Protein AF-A0A3D0JH47-F1 (afdb_monomer_lite)

Foldseek 3Di:
DDDLVCLQVPVVVVLVVCVVVVNNVCNVVSVVSNVVVVVVVVVVVVVVVVVVVVVVVVVVVVVVVVVPD

Secondary structure (DSSP, 8-state):
---HHHHHH-HHHHHHHHHHTT-GGGHHHHHHHHHHHHHHHHHHHHHHHHHHHHHHHHHHHHHHHHHT-

pLDDT: mean 93.21, std 6.17, range [55.75, 97.5]

Sequence (69 aa):
MLDIKFVRENPDIVKQNIKNKFQDRKLPLVDEAIELDKKSREIKTEADNLRSKRNKVSKQIGELMKAGD

Structure (mmCIF, N/CA/C/O backbone):
data_AF-A0A3D0JH47-F1
#
_entry.id   AF-A0A3D0JH47-F1
#
loop_
_atom_site.group_PDB
_atom_site.id
_atom_site.type_symbol
_atom_site.label_atom_id
_atom_site.label_alt_id
_atom_site.label_comp_id
_atom_site.label_asym_id
_atom_site.label_entity_id
_atom_site.label_seq_id
_atom_site.pdbx_PDB_ins_code
_atom_site.Cartn_x
_atom_site.Cartn_y
_atom_site.Cartn_z
_atom_site.occupancy
_atom_site.B_iso_or_equiv
_atom_site.auth_seq_id
_atom_site.auth_comp_id
_atom_site.auth_asym_id
_atom_site.auth_atom_id
_atom_site.pdbx_PDB_model_num
ATOM 1 N N . MET A 1 1 ? 0.982 -6.739 15.166 1.00 75.12 1 MET A N 1
ATOM 2 C CA . MET A 1 1 ? 0.684 -5.863 14.011 1.00 75.12 1 MET A CA 1
ATOM 3 C C . MET A 1 1 ? -0.642 -6.338 13.432 1.00 75.12 1 MET A C 1
ATOM 5 O O . MET A 1 1 ? -0.808 -7.547 13.347 1.00 75.12 1 MET A O 1
ATOM 9 N N . LEU A 1 2 ? -1.606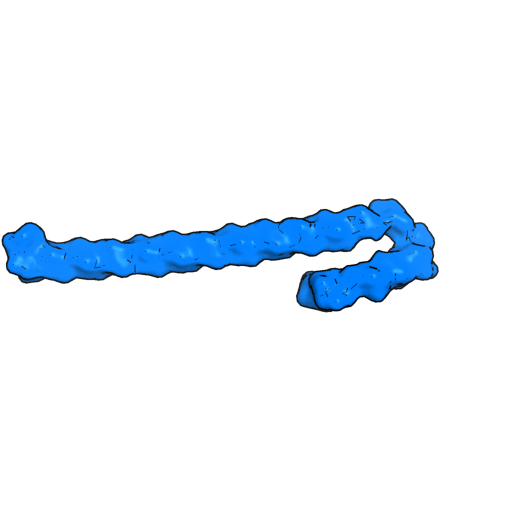 -5.450 13.171 1.00 86.38 2 LEU A N 1
ATOM 10 C CA . LEU A 1 2 ? -2.918 -5.840 12.632 1.00 86.38 2 LEU A CA 1
ATOM 11 C C . LEU A 1 2 ? -2.802 -6.063 11.119 1.00 86.38 2 LEU A C 1
ATOM 13 O O . LEU A 1 2 ? -2.074 -5.324 10.458 1.00 86.38 2 LEU A O 1
ATOM 17 N N . ASP A 1 3 ? -3.496 -7.064 10.585 1.00 93.69 3 ASP A N 1
ATOM 18 C CA . ASP A 1 3 ? -3.507 -7.325 9.145 1.00 93.69 3 ASP A CA 1
ATOM 19 C C . ASP A 1 3 ? -4.259 -6.209 8.402 1.00 93.69 3 ASP A C 1
ATOM 21 O O . ASP A 1 3 ? -5.429 -5.939 8.680 1.00 93.69 3 ASP A O 1
ATOM 25 N N . ILE A 1 4 ? -3.594 -5.573 7.433 1.00 92.69 4 ILE A N 1
ATOM 26 C CA . ILE A 1 4 ? -4.176 -4.512 6.604 1.00 92.69 4 ILE A CA 1
ATOM 27 C C . ILE A 1 4 ? -5.372 -5.010 5.785 1.00 92.69 4 ILE A C 1
ATOM 29 O O . ILE A 1 4 ? -6.293 -4.242 5.508 1.00 92.69 4 ILE A O 1
ATOM 33 N N . LYS A 1 5 ? -5.403 -6.301 5.430 1.00 93.50 5 LYS A N 1
ATOM 34 C CA . LYS A 1 5 ? -6.557 -6.907 4.762 1.00 93.50 5 LYS A CA 1
ATOM 35 C C . LYS A 1 5 ? -7.782 -6.881 5.674 1.00 93.50 5 LYS A C 1
ATOM 37 O O . LYS A 1 5 ? -8.848 -6.455 5.242 1.00 93.50 5 LYS A O 1
ATOM 42 N N . PHE A 1 6 ? -7.605 -7.228 6.949 1.00 94.62 6 PHE A N 1
ATOM 43 C CA . PHE A 1 6 ? -8.680 -7.183 7.937 1.00 94.62 6 PHE A CA 1
ATOM 44 C C . PHE A 1 6 ? -9.187 -5.755 8.173 1.00 94.62 6 PHE A C 1
ATOM 46 O O . PHE A 1 6 ? -10.394 -5.549 8.243 1.00 94.62 6 PHE A O 1
ATOM 53 N N . VAL A 1 7 ? -8.287 -4.765 8.241 1.00 93.56 7 VAL A N 1
ATOM 54 C CA . VAL A 1 7 ? -8.669 -3.345 8.380 1.00 93.56 7 VAL A CA 1
ATOM 55 C C . VAL A 1 7 ? -9.513 -2.869 7.199 1.00 93.56 7 VAL A C 1
ATOM 57 O O . VAL A 1 7 ? -10.470 -2.127 7.388 1.00 93.56 7 VAL A O 1
ATOM 60 N N . ARG A 1 8 ? -9.183 -3.323 5.988 1.00 92.44 8 ARG A N 1
ATOM 61 C CA . ARG A 1 8 ? -9.903 -2.971 4.762 1.00 92.44 8 ARG A CA 1
ATOM 62 C C . ARG A 1 8 ? -11.269 -3.645 4.659 1.00 92.44 8 ARG A C 1
ATOM 64 O O . ARG A 1 8 ? -12.217 -3.019 4.203 1.00 92.44 8 ARG A O 1
ATOM 71 N N . GLU A 1 9 ? -11.354 -4.917 5.034 1.00 95.12 9 GLU A N 1
ATOM 72 C CA . GLU A 1 9 ? -12.592 -5.702 4.951 1.00 95.12 9 GLU A CA 1
ATOM 73 C C . GLU A 1 9 ? -13.556 -5.382 6.097 1.00 95.12 9 GLU A C 1
ATOM 75 O O . GLU A 1 9 ? -14.766 -5.440 5.911 1.00 95.12 9 GLU A O 1
ATOM 80 N N . ASN A 1 10 ? -13.030 -5.019 7.272 1.00 95.12 10 ASN A N 1
ATOM 81 C CA . ASN A 1 10 ? -13.813 -4.808 8.489 1.00 95.12 10 ASN A CA 1
ATOM 82 C C . ASN A 1 10 ? -13.449 -3.492 9.213 1.00 95.12 10 ASN A C 1
ATOM 84 O O . ASN A 1 10 ? -13.136 -3.516 10.412 1.00 95.12 10 ASN A O 1
ATOM 88 N N . PRO A 1 11 ? -13.491 -2.328 8.536 1.00 93.50 11 PRO A N 1
ATOM 89 C CA . PRO A 1 11 ? -13.081 -1.052 9.124 1.00 93.50 11 PRO A CA 1
ATOM 90 C C . PRO A 1 11 ? -13.908 -0.682 10.360 1.00 93.50 11 PRO A C 1
ATOM 92 O O . PRO A 1 11 ? -13.360 -0.196 11.351 1.00 93.50 11 PRO A O 1
ATOM 95 N N . ASP A 1 12 ? -15.209 -0.977 10.348 1.00 94.50 12 ASP A N 1
ATOM 96 C CA . ASP A 1 12 ? -16.118 -0.650 11.449 1.00 94.50 12 ASP A CA 1
ATOM 97 C C . ASP A 1 12 ? -15.817 -1.459 12.712 1.00 94.50 12 ASP A C 1
ATOM 99 O O . ASP A 1 12 ? -15.828 -0.913 13.816 1.00 94.50 12 ASP A O 1
ATOM 103 N N . ILE A 1 13 ? -15.454 -2.738 12.562 1.00 95.06 13 ILE A N 1
ATOM 104 C CA . ILE A 1 13 ? -15.046 -3.596 13.685 1.00 95.06 13 ILE A CA 1
ATOM 105 C C . ILE A 1 13 ? -13.770 -3.044 14.325 1.00 95.06 13 ILE A C 1
ATOM 107 O O . ILE A 1 13 ? -13.657 -2.977 15.552 1.00 95.06 13 ILE A O 1
ATOM 111 N N . VAL A 1 14 ? -12.813 -2.604 13.503 1.00 93.94 14 VAL A N 1
ATOM 112 C CA . VAL A 1 14 ? -11.564 -2.005 13.985 1.00 93.94 14 VAL A CA 1
ATOM 113 C C . VAL A 1 14 ? -11.840 -0.685 14.708 1.00 93.94 14 VAL A C 1
ATOM 115 O O . VAL A 1 14 ? -11.355 -0.493 15.826 1.00 93.94 14 VAL A O 1
ATOM 118 N N . LYS A 1 15 ? -12.673 0.192 14.136 1.00 94.06 15 LYS A N 1
ATOM 119 C CA . LYS A 1 15 ? -13.086 1.456 14.767 1.00 94.06 15 LYS A CA 1
ATOM 120 C C . LYS A 1 15 ? -13.819 1.223 16.087 1.00 94.06 15 LYS A C 1
ATOM 122 O O . LYS A 1 15 ? -13.506 1.873 17.082 1.00 94.06 15 LYS A O 1
ATOM 127 N N . GLN A 1 16 ? -14.744 0.269 16.139 1.00 94.75 16 GLN A N 1
ATOM 128 C CA . GLN A 1 16 ? -15.471 -0.052 17.365 1.00 94.75 16 GLN A CA 1
ATOM 129 C C . GLN A 1 16 ? -14.539 -0.601 18.453 1.00 94.75 16 GLN A C 1
ATOM 131 O O . GLN A 1 16 ? -14.658 -0.225 19.616 1.00 94.75 16 GLN A O 1
ATOM 136 N N . ASN A 1 17 ? -13.559 -1.433 18.092 1.00 93.81 17 ASN A N 1
ATOM 137 C CA . ASN A 1 17 ? -12.562 -1.933 19.039 1.00 93.81 17 ASN A CA 1
ATOM 138 C C . ASN A 1 17 ? -11.681 -0.797 19.599 1.00 93.81 17 ASN A C 1
ATOM 140 O O . ASN A 1 17 ? -11.402 -0.755 20.796 1.00 93.81 17 ASN A O 1
ATOM 144 N N . ILE A 1 18 ? -11.304 0.170 18.756 1.00 93.75 18 ILE A N 1
ATOM 145 C CA . ILE A 1 18 ? -10.580 1.382 19.172 1.00 93.75 18 ILE A CA 1
ATOM 146 C C . ILE A 1 18 ? -11.398 2.199 20.183 1.00 93.75 18 ILE A C 1
ATOM 148 O O . ILE A 1 18 ? -10.845 2.600 21.212 1.00 93.75 18 ILE A O 1
ATOM 152 N N . LYS A 1 19 ? -12.705 2.383 19.940 1.00 94.62 19 LYS A N 1
ATOM 153 C CA . LYS A 1 19 ? -13.627 3.046 20.884 1.00 94.62 19 LYS A CA 1
ATOM 154 C C . LYS A 1 19 ? -13.730 2.289 22.206 1.00 94.62 19 LYS A C 1
ATOM 156 O O . LYS A 1 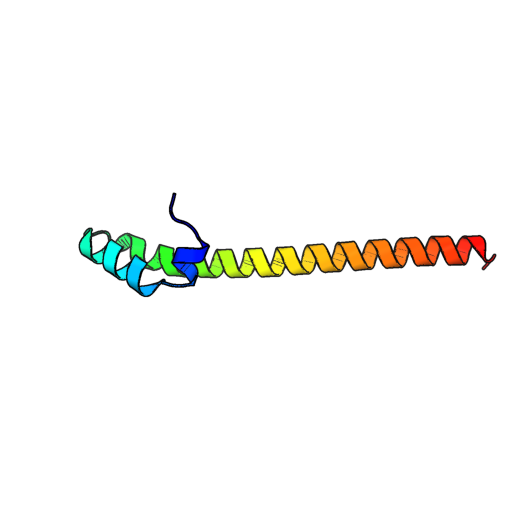19 ? -13.572 2.884 23.265 1.00 94.62 19 LYS A O 1
ATOM 161 N N . ASN A 1 20 ? -13.896 0.965 22.157 1.00 95.94 20 ASN A N 1
ATOM 162 C CA . ASN A 1 20 ? -13.958 0.114 23.355 1.00 95.94 20 ASN A CA 1
ATOM 163 C C . ASN A 1 20 ? -12.667 0.174 24.192 1.00 95.94 20 ASN A C 1
ATOM 165 O O . ASN A 1 20 ? -12.680 -0.124 25.383 1.00 95.94 20 ASN A O 1
ATOM 169 N N . LYS A 1 21 ? -11.542 0.542 23.570 1.00 93.94 21 LYS A N 1
ATOM 170 C CA . LYS A 1 21 ? -10.247 0.747 24.228 1.00 93.94 21 LYS A CA 1
ATOM 171 C C . LYS A 1 21 ? -9.992 2.204 24.630 1.00 93.94 21 LYS A C 1
ATOM 173 O O . LYS A 1 21 ? -8.885 2.495 25.080 1.00 93.94 21 LYS A O 1
ATOM 178 N N . PHE A 1 22 ? -10.967 3.101 24.466 1.00 94.31 22 PHE A N 1
ATOM 179 C CA . PHE A 1 22 ? -10.857 4.535 24.764 1.00 94.31 22 PHE A CA 1
ATOM 180 C C . PHE A 1 22 ? -9.713 5.219 23.995 1.00 94.31 22 PHE A C 1
ATOM 182 O O . PHE A 1 22 ? -9.006 6.086 24.509 1.00 94.31 22 PHE A O 1
ATOM 189 N N . GLN A 1 23 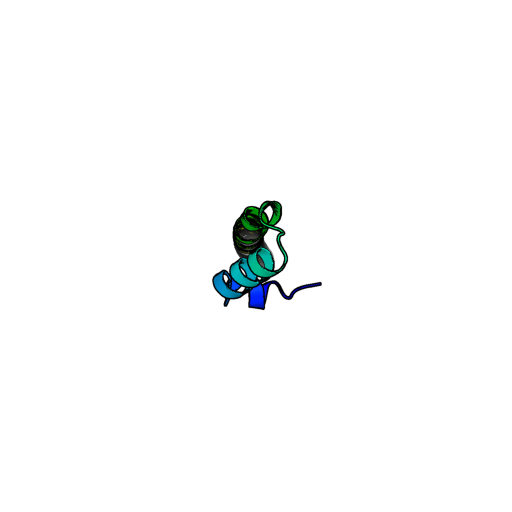? -9.475 4.787 22.752 1.00 93.88 23 GLN A N 1
ATOM 190 C CA . GLN A 1 23 ? -8.396 5.288 21.897 1.00 93.88 23 GLN A CA 1
ATOM 191 C C . GLN A 1 23 ? -8.925 6.139 20.739 1.00 93.88 23 GLN A C 1
ATOM 193 O O . GLN A 1 23 ? -8.386 6.062 19.638 1.00 93.88 23 GLN A O 1
ATOM 198 N N . ASP A 1 24 ? -9.935 6.979 20.972 1.00 91.44 24 ASP A N 1
ATOM 199 C CA . ASP A 1 24 ? -10.648 7.725 19.919 1.00 91.44 24 ASP A CA 1
ATOM 200 C C . ASP A 1 24 ? -9.733 8.557 19.011 1.00 91.44 24 ASP A C 1
ATOM 202 O O . ASP A 1 24 ? -9.960 8.649 17.807 1.00 91.44 24 ASP A O 1
ATOM 206 N N . ARG A 1 25 ? -8.612 9.054 19.551 1.00 93.75 25 ARG A N 1
ATOM 207 C CA . ARG A 1 25 ? -7.555 9.734 18.779 1.00 93.75 25 ARG A CA 1
ATOM 208 C C . ARG A 1 25 ? -6.993 8.913 17.610 1.00 93.75 25 ARG A C 1
ATOM 210 O O . ARG A 1 25 ? -6.369 9.474 16.720 1.00 93.75 25 ARG A O 1
ATOM 217 N N . LYS A 1 26 ? -7.155 7.587 17.633 1.00 91.81 26 LYS A N 1
ATOM 218 C CA . LYS A 1 26 ? -6.683 6.658 16.598 1.00 91.81 26 LYS A CA 1
ATOM 219 C C . LYS A 1 26 ? -7.750 6.305 15.567 1.00 91.81 26 LYS A C 1
ATOM 221 O O . LYS A 1 26 ? -7.417 5.642 14.593 1.00 91.81 26 LYS A O 1
ATOM 226 N N . LEU A 1 27 ? -9.005 6.720 15.749 1.00 91.62 27 LEU A N 1
ATOM 227 C CA . LEU A 1 27 ? -10.062 6.462 14.767 1.00 91.62 27 LEU A CA 1
ATOM 228 C C . LEU A 1 27 ? -9.715 6.996 13.369 1.00 91.62 27 LEU A C 1
ATOM 230 O O . LEU A 1 27 ? -9.884 6.230 12.421 1.00 91.62 27 LEU A O 1
ATOM 234 N N . PRO A 1 28 ? -9.148 8.214 13.220 1.00 95.00 28 PRO A N 1
ATOM 235 C CA . PRO A 1 28 ? -8.753 8.720 11.905 1.00 95.00 28 PRO A CA 1
ATOM 236 C C . PRO A 1 28 ? -7.651 7.885 11.241 1.00 95.00 28 PRO A C 1
ATOM 238 O O . PRO A 1 28 ? -7.600 7.797 10.019 1.00 95.00 28 PRO A O 1
ATOM 241 N N . LEU A 1 29 ? -6.802 7.215 12.034 1.00 93.44 29 LEU A N 1
ATOM 242 C CA . LEU A 1 29 ? -5.710 6.387 11.512 1.00 93.44 29 LEU A CA 1
ATOM 243 C C . LEU A 1 29 ? -6.224 5.159 10.756 1.00 93.44 29 LEU A C 1
ATOM 245 O O . LEU A 1 29 ? -5.511 4.632 9.909 1.00 93.44 29 LEU A O 1
ATOM 249 N N . VAL A 1 30 ? -7.436 4.681 11.061 1.00 93.50 30 VAL A N 1
ATOM 250 C CA . VAL A 1 30 ? -8.048 3.570 10.317 1.00 93.50 30 VAL A CA 1
ATOM 251 C C . VAL A 1 30 ? -8.330 4.000 8.883 1.00 93.50 30 VAL A C 1
ATOM 253 O O . VAL A 1 30 ? -7.965 3.292 7.949 1.00 93.50 30 VAL A O 1
ATOM 256 N N . ASP A 1 31 ? -8.930 5.177 8.718 1.00 93.44 31 ASP A N 1
ATOM 257 C CA . ASP A 1 31 ? -9.264 5.726 7.405 1.00 93.44 31 ASP A CA 1
ATOM 258 C C . ASP A 1 31 ? -7.996 6.093 6.626 1.00 93.44 31 ASP A C 1
ATOM 260 O O . ASP A 1 31 ? -7.847 5.719 5.464 1.00 93.44 31 ASP A O 1
ATOM 264 N N . GLU A 1 32 ? -7.026 6.726 7.291 1.00 95.31 32 GLU A N 1
ATOM 265 C CA . GLU A 1 32 ? -5.729 7.049 6.692 1.00 95.31 32 GLU A CA 1
ATOM 266 C C . GLU A 1 32 ? -4.975 5.792 6.229 1.00 95.31 32 GLU A C 1
ATOM 268 O O . GLU A 1 32 ? -4.434 5.760 5.122 1.00 95.31 32 GLU A O 1
ATOM 273 N N . ALA A 1 33 ? -4.978 4.724 7.032 1.00 94.12 33 ALA A N 1
ATOM 274 C CA . ALA A 1 33 ? -4.341 3.463 6.665 1.00 94.12 33 ALA A CA 1
ATOM 275 C C . ALA A 1 33 ? -4.987 2.825 5.427 1.00 94.12 33 ALA A C 1
ATOM 277 O O . ALA A 1 33 ? -4.274 2.292 4.574 1.00 94.12 33 ALA A O 1
ATOM 278 N N . ILE A 1 34 ? -6.316 2.889 5.306 1.00 94.81 34 ILE A N 1
ATOM 279 C CA . ILE A 1 34 ? -7.046 2.364 4.145 1.00 94.81 34 ILE A CA 1
ATOM 280 C C . ILE A 1 34 ? -6.719 3.177 2.887 1.00 94.81 34 ILE A C 1
ATOM 282 O O . ILE A 1 34 ? -6.469 2.593 1.830 1.00 94.81 34 ILE A O 1
ATOM 286 N N . GLU A 1 35 ? -6.654 4.504 2.997 1.00 96.19 35 GLU A N 1
ATOM 287 C CA . GLU A 1 35 ? -6.288 5.382 1.880 1.00 96.19 35 GLU A CA 1
ATOM 288 C C . GLU A 1 35 ? -4.840 5.166 1.417 1.00 96.19 35 GLU A C 1
ATOM 290 O O . GLU A 1 35 ? -4.565 5.081 0.217 1.00 96.19 35 GLU A O 1
ATOM 295 N N . LEU A 1 36 ? -3.899 5.018 2.353 1.00 96.00 36 LEU A N 1
ATOM 296 C CA . LEU A 1 36 ? -2.506 4.709 2.027 1.00 96.00 36 LEU A CA 1
ATOM 297 C C . LEU A 1 36 ? -2.358 3.318 1.398 1.00 96.00 36 LEU A C 1
ATOM 299 O O . LEU A 1 36 ? -1.610 3.162 0.430 1.00 96.00 36 LEU A O 1
ATOM 303 N N . ASP A 1 37 ? -3.094 2.318 1.888 1.00 95.31 37 ASP A N 1
ATOM 304 C CA . ASP A 1 37 ? -3.135 0.985 1.282 1.00 95.31 37 ASP A CA 1
ATOM 305 C C . ASP A 1 37 ? -3.677 1.028 -0.153 1.00 95.31 37 ASP A C 1
ATOM 307 O O . ASP A 1 37 ? -3.121 0.385 -1.046 1.00 95.31 37 ASP A O 1
ATOM 311 N N . LYS A 1 38 ? -4.731 1.814 -0.400 1.00 96.06 38 LYS A N 1
ATOM 312 C CA . LYS A 1 38 ? -5.281 2.019 -1.742 1.00 96.06 38 LYS A CA 1
ATOM 313 C C . LYS A 1 38 ? -4.228 2.610 -2.682 1.00 96.06 38 LYS A C 1
ATOM 315 O O . LYS A 1 38 ? -3.933 1.997 -3.707 1.00 96.06 38 LYS A O 1
ATOM 320 N N . LYS A 1 39 ? -3.593 3.720 -2.291 1.00 96.94 39 LYS A N 1
ATOM 321 C CA . LYS A 1 39 ? -2.516 4.355 -3.073 1.00 96.94 39 LYS A CA 1
ATOM 322 C C . LYS A 1 39 ? -1.357 3.396 -3.334 1.00 96.94 39 LYS A C 1
ATOM 324 O O . LYS A 1 39 ? -0.849 3.321 -4.448 1.00 96.94 39 LYS A O 1
ATOM 329 N N . SER A 1 40 ? -0.954 2.626 -2.324 1.00 96.44 40 SER A N 1
ATOM 330 C CA . SER A 1 40 ? 0.121 1.641 -2.457 1.00 96.44 40 SER A CA 1
ATOM 331 C C . SER A 1 40 ? -0.205 0.577 -3.511 1.00 96.44 40 SER A C 1
ATOM 333 O O . SER A 1 40 ? 0.632 0.271 -4.364 1.00 96.44 40 SER A O 1
ATOM 335 N N . ARG A 1 41 ? -1.434 0.045 -3.505 1.00 95.94 41 ARG A N 1
ATOM 336 C CA . ARG A 1 41 ? -1.884 -0.953 -4.489 1.00 95.94 41 ARG A CA 1
ATOM 337 C C . ARG A 1 41 ? -1.995 -0.379 -5.900 1.00 95.94 41 ARG A C 1
ATOM 339 O O . ARG A 1 41 ? -1.614 -1.063 -6.851 1.00 95.94 41 ARG A O 1
ATOM 346 N N . GLU A 1 42 ? -2.471 0.853 -6.037 1.00 97.12 42 GLU A N 1
ATOM 347 C CA . GLU A 1 42 ? -2.550 1.553 -7.324 1.00 97.12 42 GLU A CA 1
ATOM 348 C C . GLU A 1 42 ? -1.154 1.756 -7.926 1.00 97.12 42 GLU A C 1
ATOM 350 O O . GLU A 1 42 ? -0.889 1.280 -9.031 1.00 97.12 42 GLU A O 1
ATOM 355 N N . ILE A 1 43 ? -0.225 2.336 -7.159 1.00 97.25 43 ILE A N 1
ATOM 356 C CA . ILE A 1 43 ? 1.158 2.583 -7.598 1.00 97.25 43 ILE A CA 1
ATOM 357 C C . ILE A 1 43 ? 1.870 1.274 -7.946 1.00 97.25 43 ILE A C 1
ATOM 359 O O . ILE A 1 43 ? 2.590 1.199 -8.940 1.00 97.25 43 ILE A O 1
ATOM 363 N N . LYS A 1 44 ? 1.676 0.216 -7.149 1.00 97.19 44 LYS A N 1
ATOM 364 C CA . LYS A 1 44 ? 2.267 -1.097 -7.437 1.00 97.19 44 LYS A CA 1
ATOM 365 C C . LYS A 1 44 ? 1.776 -1.644 -8.777 1.00 97.19 44 LYS A C 1
ATOM 367 O O . LYS A 1 44 ? 2.585 -2.097 -9.584 1.00 97.19 44 LYS A O 1
ATOM 372 N N . THR A 1 45 ? 0.472 -1.551 -9.021 1.00 97.19 45 THR A N 1
ATOM 373 C CA . THR A 1 45 ? -0.145 -1.989 -10.279 1.00 97.19 45 THR A CA 1
ATOM 374 C C . THR A 1 45 ? 0.394 -1.188 -11.463 1.00 97.19 45 THR A C 1
ATOM 376 O O . THR A 1 45 ? 0.761 -1.758 -12.489 1.00 97.19 45 THR A O 1
ATOM 379 N N . GLU A 1 46 ? 0.498 0.133 -11.319 1.00 97.31 46 GLU A N 1
ATOM 380 C CA . GLU A 1 46 ? 1.062 1.007 -12.345 1.00 97.31 46 GLU A CA 1
ATOM 381 C C . GLU A 1 46 ? 2.528 0.665 -12.640 1.00 97.31 46 GLU A C 1
ATOM 383 O O . GLU A 1 46 ? 2.909 0.498 -13.800 1.00 97.31 46 GLU A O 1
ATOM 388 N N . ALA A 1 47 ? 3.341 0.477 -11.600 1.00 97.50 4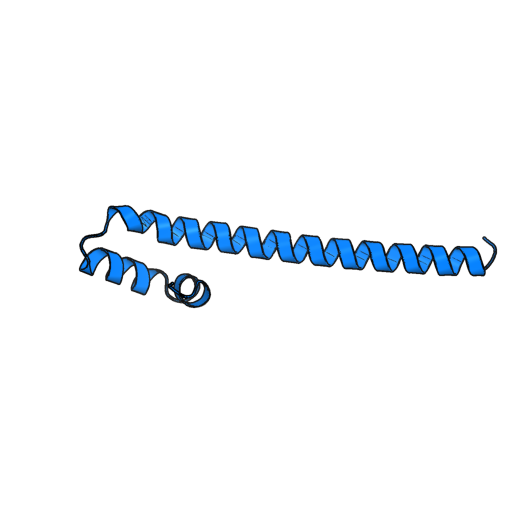7 ALA A N 1
ATOM 389 C CA . ALA A 1 47 ? 4.741 0.103 -11.741 1.00 97.50 47 ALA A CA 1
ATOM 390 C C . ALA A 1 47 ? 4.907 -1.234 -12.482 1.00 97.50 47 ALA A C 1
ATOM 392 O O . ALA A 1 47 ? 5.769 -1.355 -13.356 1.00 97.50 47 ALA A O 1
ATOM 393 N N . ASP A 1 48 ? 4.074 -2.228 -12.176 1.00 97.06 48 ASP A N 1
ATOM 394 C CA . ASP A 1 48 ? 4.109 -3.530 -12.845 1.00 97.06 48 ASP A CA 1
ATOM 395 C C . ASP A 1 48 ? 3.663 -3.430 -14.313 1.00 97.06 48 ASP A C 1
ATOM 397 O O . ASP A 1 48 ? 4.306 -4.006 -15.199 1.00 97.06 48 ASP A O 1
ATOM 401 N N . ASN A 1 49 ? 2.657 -2.602 -14.608 1.00 97.12 49 ASN A N 1
ATOM 402 C CA . ASN A 1 49 ? 2.246 -2.296 -15.978 1.00 97.12 49 ASN A CA 1
ATOM 403 C C . ASN A 1 49 ? 3.358 -1.601 -16.776 1.00 97.12 49 ASN A C 1
ATOM 405 O O . ASN A 1 49 ? 3.616 -1.971 -17.924 1.00 97.12 49 ASN A O 1
ATOM 409 N N . LEU A 1 50 ? 4.053 -0.628 -16.179 1.00 97.44 50 LEU A N 1
ATOM 410 C CA . LEU A 1 50 ? 5.177 0.070 -16.809 1.00 97.44 50 LEU A CA 1
ATOM 411 C C . LEU A 1 50 ? 6.349 -0.877 -17.080 1.00 97.44 50 LEU A C 1
ATOM 413 O O . LEU A 1 50 ? 6.917 -0.853 -18.174 1.00 97.44 50 LEU A O 1
ATOM 417 N N . ARG A 1 51 ? 6.682 -1.760 -16.131 1.00 96.44 51 ARG A N 1
ATOM 418 C CA . ARG A 1 51 ? 7.709 -2.799 -16.323 1.00 96.44 51 ARG A CA 1
ATOM 419 C C . ARG A 1 51 ? 7.347 -3.741 -17.467 1.00 96.44 51 ARG A C 1
ATOM 421 O O . ARG A 1 51 ? 8.199 -4.022 -18.310 1.00 96.44 51 ARG A O 1
ATOM 428 N N . SER A 1 52 ? 6.093 -4.187 -17.522 1.00 96.88 52 SER A N 1
ATOM 429 C CA . SER A 1 52 ? 5.586 -5.040 -18.600 1.00 96.88 52 SER A CA 1
ATOM 430 C C . SER A 1 52 ? 5.676 -4.339 -19.961 1.00 96.88 52 SER A C 1
ATOM 432 O O . SER A 1 52 ? 6.241 -4.894 -20.908 1.00 96.88 52 SER A O 1
ATOM 434 N N . LYS A 1 53 ? 5.232 -3.075 -20.044 1.00 96.62 53 LYS A N 1
ATOM 435 C CA . LYS A 1 53 ? 5.360 -2.239 -21.250 1.00 96.62 53 LYS A CA 1
ATOM 436 C C . LYS A 1 53 ? 6.810 -2.107 -21.699 1.00 96.62 53 LYS A C 1
ATOM 438 O O . LYS A 1 53 ? 7.101 -2.358 -22.864 1.00 96.62 53 LYS A O 1
ATOM 443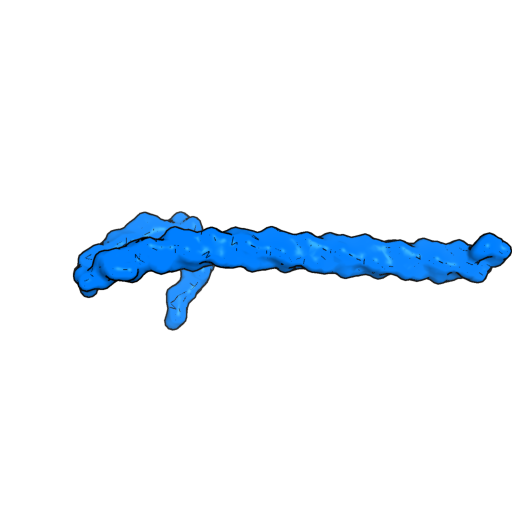 N N . ARG A 1 54 ? 7.719 -1.761 -20.783 1.00 96.25 54 ARG A N 1
ATOM 444 C CA . ARG A 1 54 ? 9.151 -1.629 -21.077 1.00 96.25 54 ARG A CA 1
ATOM 445 C C . ARG A 1 54 ? 9.711 -2.924 -21.654 1.00 96.25 54 ARG A C 1
ATOM 447 O O . ARG A 1 54 ? 10.341 -2.892 -22.701 1.00 96.25 54 ARG A O 1
ATOM 454 N N . ASN A 1 55 ? 9.448 -4.061 -21.011 1.00 95.56 55 ASN A N 1
ATOM 455 C CA . ASN A 1 55 ? 9.955 -5.352 -21.473 1.00 95.56 55 ASN A CA 1
ATOM 456 C C . ASN A 1 55 ? 9.404 -5.718 -22.862 1.00 95.56 55 ASN A C 1
ATOM 458 O O . ASN A 1 55 ? 10.147 -6.227 -23.699 1.00 95.56 55 ASN A O 1
ATOM 462 N N . LYS A 1 56 ? 8.124 -5.420 -23.128 1.00 96.06 56 LYS A N 1
ATOM 463 C CA . LYS A 1 56 ? 7.512 -5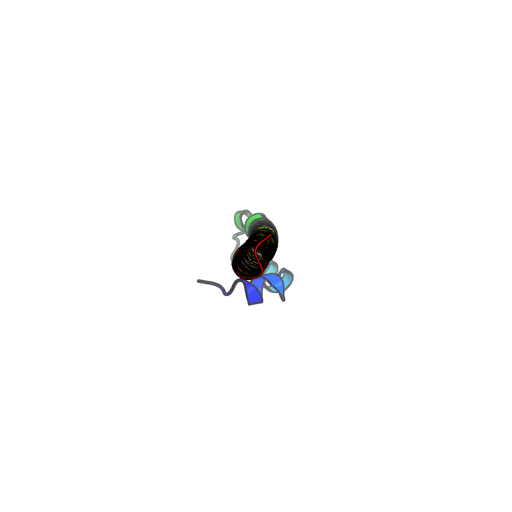.615 -24.449 1.00 96.06 56 LYS A CA 1
ATOM 464 C C . LYS A 1 56 ? 8.199 -4.761 -25.516 1.00 96.06 56 LYS A C 1
ATOM 466 O O . LYS A 1 56 ? 8.568 -5.297 -26.554 1.00 96.06 56 LYS A O 1
ATOM 471 N N . VAL A 1 57 ? 8.420 -3.476 -25.239 1.00 95.25 57 VAL A N 1
ATOM 472 C CA . VAL A 1 57 ? 9.109 -2.559 -26.160 1.00 95.25 57 VAL A CA 1
ATOM 473 C C . VAL A 1 57 ? 10.549 -3.008 -26.404 1.00 95.25 57 VAL A C 1
ATOM 475 O O . VAL A 1 57 ? 10.968 -3.103 -27.550 1.00 95.25 57 VAL A O 1
ATOM 478 N N . SER A 1 58 ? 11.300 -3.371 -25.360 1.00 93.56 58 SER A N 1
ATOM 479 C CA . SER A 1 58 ? 12.668 -3.883 -25.517 1.00 93.56 58 SER A CA 1
ATOM 480 C C . SER A 1 58 ? 12.724 -5.142 -26.384 1.00 93.56 58 SER A C 1
ATOM 482 O O . SER A 1 58 ? 13.636 -5.282 -27.197 1.00 93.56 58 SER A O 1
ATOM 484 N N . LYS A 1 59 ? 11.741 -6.043 -26.250 1.00 94.62 59 LYS A N 1
ATOM 485 C CA . LYS A 1 59 ? 11.643 -7.235 -27.098 1.00 94.62 59 LYS A CA 1
ATOM 486 C C . LYS A 1 59 ? 11.362 -6.867 -28.557 1.00 94.62 59 LYS A C 1
ATOM 488 O O . LYS A 1 59 ? 12.052 -7.374 -29.433 1.00 94.62 59 LYS A O 1
ATOM 493 N N . GLN A 1 60 ? 10.421 -5.953 -28.797 1.00 93.69 60 GLN A N 1
ATOM 494 C CA . GLN A 1 60 ? 10.102 -5.460 -30.142 1.00 93.69 60 GLN A CA 1
ATOM 495 C C . GLN A 1 60 ? 11.319 -4.814 -30.816 1.00 93.69 60 GLN A C 1
ATOM 497 O O . GLN A 1 60 ? 11.589 -5.099 -31.975 1.00 93.69 60 GLN A O 1
ATOM 502 N N . ILE A 1 61 ? 12.100 -4.011 -30.087 1.00 92.75 61 ILE A N 1
ATOM 503 C CA . ILE A 1 61 ? 13.339 -3.413 -30.612 1.00 92.75 61 ILE A CA 1
ATOM 504 C C . ILE A 1 61 ? 14.342 -4.505 -31.010 1.00 92.75 61 ILE A C 1
ATOM 506 O O . ILE A 1 61 ? 14.922 -4.448 -32.088 1.00 92.75 61 ILE A O 1
ATOM 510 N N . GLY A 1 62 ? 14.531 -5.523 -30.165 1.00 92.69 62 GLY A N 1
ATOM 511 C CA . GLY A 1 62 ? 15.404 -6.656 -30.482 1.00 92.69 62 GLY A CA 1
ATOM 512 C C . GLY A 1 62 ? 14.946 -7.466 -31.700 1.00 92.69 62 GLY A C 1
ATOM 513 O O . GLY A 1 62 ? 15.783 -7.984 -32.433 1.00 92.69 62 GLY A O 1
ATOM 514 N N . GLU A 1 63 ? 13.635 -7.582 -31.917 1.00 93.19 63 GLU A N 1
ATOM 515 C CA . GLU A 1 63 ? 13.054 -8.230 -33.098 1.00 93.19 63 GLU A CA 1
ATOM 516 C C . GLU A 1 63 ? 13.284 -7.396 -34.367 1.00 93.19 63 GLU A C 1
ATOM 518 O O . GLU A 1 63 ? 13.746 -7.950 -35.361 1.00 93.19 63 GLU A O 1
ATOM 523 N N . LEU A 1 64 ? 13.059 -6.078 -34.314 1.00 92.06 64 LEU A N 1
ATOM 524 C CA . LEU A 1 64 ? 13.301 -5.160 -35.436 1.00 92.06 64 LEU A CA 1
ATOM 525 C C . LEU A 1 64 ? 14.784 -5.124 -35.837 1.00 92.06 64 LEU A C 1
ATOM 527 O O . LEU A 1 64 ? 15.107 -5.368 -36.995 1.00 92.06 64 LEU A O 1
ATOM 531 N N . MET A 1 65 ? 15.697 -4.992 -34.865 1.00 88.06 65 MET A N 1
ATOM 532 C CA . MET A 1 65 ? 17.144 -5.017 -35.131 1.00 88.06 65 MET A CA 1
ATOM 533 C C . MET A 1 65 ? 17.619 -6.329 -35.775 1.00 88.06 65 MET A C 1
ATOM 535 O O . MET A 1 65 ? 18.598 -6.336 -36.515 1.00 88.06 65 MET A O 1
ATOM 539 N N . LYS A 1 66 ? 16.956 -7.459 -35.488 1.00 87.19 66 LYS A N 1
ATOM 540 C CA . LYS A 1 66 ? 17.248 -8.744 -36.148 1.00 87.19 66 LYS A CA 1
ATOM 541 C C . LYS A 1 66 ? 16.659 -8.836 -37.552 1.00 87.19 66 LYS A C 1
ATOM 543 O O . LYS A 1 66 ? 17.215 -9.559 -38.373 1.00 87.19 66 LYS A O 1
ATOM 548 N N . ALA A 1 67 ? 15.536 -8.167 -37.800 1.00 87.94 67 ALA A N 1
ATOM 549 C CA . ALA A 1 67 ? 14.878 -8.139 -39.100 1.00 87.94 67 ALA A CA 1
ATOM 550 C C . ALA A 1 67 ? 15.623 -7.266 -40.128 1.00 87.94 67 ALA A C 1
ATOM 552 O O . ALA A 1 67 ? 15.409 -7.450 -41.322 1.00 87.94 67 ALA A O 1
ATOM 553 N N . GLY A 1 68 ? 16.545 -6.403 -39.685 1.00 72.44 68 GLY A N 1
ATOM 554 C CA . GLY A 1 68 ? 17.394 -5.593 -40.563 1.00 72.44 68 GLY A CA 1
ATOM 555 C C . GLY A 1 68 ? 16.814 -4.226 -40.940 1.00 72.44 68 GLY A C 1
ATOM 556 O O . GLY A 1 68 ? 17.355 -3.606 -41.853 1.00 72.44 68 GLY A O 1
ATOM 557 N N . ASP A 1 69 ? 15.770 -3.775 -40.233 1.00 55.75 69 ASP A N 1
ATOM 558 C CA . ASP A 1 69 ? 15.245 -2.399 -40.262 1.00 55.75 69 ASP A CA 1
ATOM 559 C C . ASP A 1 69 ? 15.775 -1.565 -39.080 1.00 55.75 69 ASP A C 1
ATOM 561 O O . ASP A 1 69 ? 15.875 -2.111 -37.950 1.00 55.75 69 ASP A O 1
#

Radius of gyration: 21.79 Å; chains: 1; bounding box: 34×18×65 Å